Protein AF-A0A7S1ZQZ8-F1 (afdb_monomer_lite)

pLDDT: mean 79.51, std 9.49, range [45.97, 94.12]

Organism: NCBI:txid49249

Sequence (154 aa):
KKNKKNAYQYESKAAQISNAQKRHDTKSDDKEKNKDRQKRDDKAEQFRSTKQHSIKRKIKISSKSKRIAIQGLFFVGSFFIIWLFATISRIFNLAGAADPFPIQLIDATLVPLQGFLNFCIYIKPRLMTYRRKNPTIGFWRSLRNVLLNTEQNR

Structure (mmCIF, N/CA/C/O backbone):
data_AF-A0A7S1ZQZ8-F1
#
_entry.id   AF-A0A7S1ZQZ8-F1
#
loop_
_atom_site.group_PDB
_atom_site.id
_atom_site.type_symbol
_atom_site.label_atom_id
_atom_site.label_alt_id
_atom_site.label_comp_id
_atom_site.label_asym_id
_atom_site.label_entity_id
_atom_site.label_seq_id
_atom_site.pdbx_PDB_ins_code
_atom_site.Cartn_x
_atom_site.Cartn_y
_atom_site.Cartn_z
_atom_site.occupancy
_atom_site.B_iso_or_equiv
_atom_site.auth_seq_id
_atom_site.auth_comp_id
_atom_site.auth_asym_id
_atom_site.auth_atom_id
_atom_site.pdbx_PDB_model_num
ATOM 1 N N . LYS A 1 1 ? -80.594 -5.898 73.109 1.00 56.09 1 LYS A N 1
ATOM 2 C CA . LYS A 1 1 ? -79.567 -4.906 72.674 1.00 56.09 1 LYS A CA 1
ATOM 3 C C . LYS A 1 1 ? -78.169 -5.498 72.391 1.00 56.09 1 LYS A C 1
ATOM 5 O O . LYS A 1 1 ? -77.457 -4.896 71.600 1.00 56.09 1 LYS A O 1
ATOM 10 N N . LYS A 1 2 ? -77.770 -6.662 72.944 1.00 57.59 2 LYS A N 1
ATOM 11 C CA . LYS A 1 2 ? -76.454 -7.290 72.660 1.00 57.59 2 LYS A CA 1
ATOM 12 C C . LYS A 1 2 ? -76.293 -7.836 71.224 1.00 57.59 2 LYS A C 1
ATOM 14 O O . LYS A 1 2 ? -75.201 -7.757 70.684 1.00 57.59 2 LYS A O 1
ATOM 19 N N . ASN A 1 3 ? -77.373 -8.276 70.570 1.00 57.66 3 ASN A N 1
ATOM 20 C CA . ASN A 1 3 ? -77.288 -8.928 69.251 1.00 57.66 3 ASN A CA 1
ATOM 21 C C . ASN A 1 3 ? -76.916 -7.976 68.087 1.00 57.66 3 ASN A C 1
ATOM 23 O O . ASN A 1 3 ? -76.225 -8.367 67.155 1.00 57.66 3 ASN A O 1
ATOM 27 N N . LYS A 1 4 ? -77.282 -6.686 68.171 1.00 63.78 4 LYS A N 1
ATOM 28 C CA . LYS A 1 4 ? -76.941 -5.698 67.128 1.00 63.78 4 LYS A CA 1
ATOM 29 C C . LYS A 1 4 ? -75.444 -5.365 67.082 1.00 63.78 4 LYS A C 1
ATOM 31 O O . LYS A 1 4 ? -74.927 -5.115 66.005 1.00 63.78 4 LYS A O 1
ATOM 36 N N . LYS A 1 5 ? -74.734 -5.392 68.219 1.00 67.12 5 LYS A N 1
ATOM 37 C CA . LYS A 1 5 ? -73.295 -5.060 68.268 1.00 67.12 5 LYS A CA 1
ATOM 38 C C . LYS A 1 5 ? -72.424 -6.088 67.539 1.00 67.12 5 LYS A C 1
ATOM 40 O O . LYS A 1 5 ? -71.420 -5.706 66.952 1.00 67.12 5 LYS A O 1
ATOM 45 N N . ASN A 1 6 ? -72.838 -7.354 67.531 1.00 70.69 6 ASN A N 1
ATOM 46 C CA . ASN A 1 6 ? -72.102 -8.410 66.842 1.00 70.69 6 ASN A CA 1
ATOM 47 C C . ASN A 1 6 ? -72.236 -8.276 65.317 1.00 70.69 6 ASN A C 1
ATOM 49 O O . ASN A 1 6 ? -71.239 -8.404 64.617 1.00 70.69 6 ASN A O 1
ATOM 53 N N . ALA A 1 7 ? -73.424 -7.925 64.805 1.00 72.31 7 ALA A N 1
ATOM 54 C CA . ALA A 1 7 ? -73.665 -7.748 63.368 1.00 72.31 7 ALA A CA 1
ATOM 55 C C . ALA A 1 7 ? -72.748 -6.683 62.730 1.00 72.31 7 ALA A C 1
ATOM 57 O O . ALA A 1 7 ? -72.108 -6.954 61.716 1.00 72.31 7 ALA A O 1
ATOM 58 N N . TYR A 1 8 ? -72.579 -5.525 63.380 1.00 71.50 8 TYR A N 1
ATOM 59 C CA . TYR A 1 8 ? -71.669 -4.473 62.899 1.00 71.50 8 TYR A CA 1
ATOM 60 C C . TYR A 1 8 ? -70.195 -4.903 62.892 1.00 71.50 8 TYR A C 1
ATOM 62 O O . TYR A 1 8 ? -69.408 -4.448 62.061 1.00 71.50 8 TYR A O 1
ATOM 70 N N . GLN A 1 9 ? -69.802 -5.788 63.810 1.00 75.50 9 GLN A N 1
ATOM 71 C CA . GLN A 1 9 ? -68.429 -6.283 63.876 1.00 75.50 9 GLN A CA 1
ATOM 72 C C . GLN A 1 9 ? -68.114 -7.253 62.723 1.00 75.50 9 GLN A C 1
ATOM 74 O O . GLN A 1 9 ? -66.983 -7.268 62.233 1.00 75.50 9 GLN A O 1
ATOM 79 N N . TYR A 1 10 ? -69.109 -8.014 62.252 1.00 75.44 10 TYR A N 1
ATOM 80 C CA . TYR A 1 10 ? -68.970 -8.899 61.092 1.00 75.44 10 TYR A CA 1
ATOM 81 C C . TYR A 1 10 ? -68.956 -8.130 59.762 1.00 75.44 10 TYR A C 1
ATOM 83 O O . TYR A 1 10 ? -68.098 -8.411 58.926 1.00 75.44 10 TYR A O 1
ATOM 91 N N . GLU A 1 11 ? -69.805 -7.110 59.585 1.00 76.06 11 GLU A N 1
ATOM 92 C CA . GLU A 1 11 ? -69.773 -6.256 58.381 1.00 76.06 11 GLU A CA 1
ATOM 93 C C . GLU A 1 11 ? -68.449 -5.492 58.243 1.00 76.06 11 GLU A C 1
ATOM 95 O O . GLU A 1 11 ? -67.863 -5.444 57.159 1.00 76.06 11 GLU A O 1
ATOM 100 N N . SER A 1 12 ? -67.923 -4.958 59.351 1.00 79.19 12 SER A N 1
ATOM 101 C CA . SER A 1 12 ? -66.636 -4.252 59.357 1.00 79.19 12 SER A CA 1
ATOM 102 C C . SER A 1 12 ? -65.469 -5.165 58.952 1.00 79.19 12 SER A C 1
ATOM 104 O O . SER A 1 12 ? -64.628 -4.781 58.135 1.00 79.19 12 SER A O 1
ATOM 106 N N . LYS A 1 13 ? -65.444 -6.416 59.440 1.00 80.38 13 LYS A N 1
ATOM 107 C CA . LYS A 1 13 ? -64.435 -7.409 59.030 1.00 80.38 13 LYS A CA 1
ATOM 108 C C . LYS A 1 13 ? -64.577 -7.818 57.561 1.00 80.38 13 LYS A C 1
ATOM 110 O O . LYS A 1 13 ? -63.564 -7.915 56.871 1.00 80.38 13 LYS A O 1
ATOM 115 N N . ALA A 1 14 ? -65.797 -8.012 57.060 1.00 78.94 14 ALA A N 1
ATOM 116 C CA . ALA A 1 14 ? -66.029 -8.373 55.659 1.00 78.94 14 ALA A CA 1
ATOM 117 C C . ALA A 1 14 ? -65.569 -7.266 54.690 1.00 78.94 14 ALA A C 1
ATOM 119 O O . ALA A 1 14 ? -64.922 -7.549 53.679 1.00 78.94 14 ALA A O 1
ATOM 120 N N . ALA A 1 15 ? -65.815 -5.996 55.032 1.00 77.88 15 ALA A N 1
ATOM 121 C CA . ALA A 1 15 ? -65.353 -4.854 54.245 1.00 77.88 15 ALA A CA 1
ATOM 122 C C . ALA A 1 15 ? -63.816 -4.725 54.227 1.00 77.88 15 ALA A C 1
ATOM 124 O O . ALA A 1 15 ? -63.234 -4.380 53.196 1.00 77.88 15 ALA A O 1
ATOM 125 N N . GLN A 1 16 ? -63.139 -5.031 55.341 1.00 78.25 16 GLN A N 1
ATOM 126 C CA . GLN A 1 16 ? -61.672 -5.036 55.398 1.00 78.25 16 GLN A CA 1
ATOM 127 C C . GLN A 1 16 ? -61.061 -6.149 54.537 1.00 78.25 16 GLN A C 1
ATOM 129 O O . GLN A 1 16 ? -60.098 -5.888 53.817 1.00 78.25 16 GLN A O 1
ATOM 134 N N . ILE A 1 17 ? -61.642 -7.353 54.554 1.00 77.62 17 ILE A N 1
ATOM 135 C CA . ILE A 1 17 ? -61.173 -8.485 53.737 1.00 77.62 17 ILE A CA 1
ATOM 136 C C . ILE A 1 17 ? -61.358 -8.185 52.240 1.00 77.62 17 ILE A C 1
ATOM 138 O O . ILE A 1 17 ? -60.414 -8.330 51.467 1.00 77.62 17 ILE A O 1
ATOM 142 N N . SER A 1 18 ? -62.519 -7.656 51.837 1.00 78.88 18 SER A N 1
ATOM 143 C CA . SER A 1 18 ? -62.794 -7.266 50.442 1.00 78.88 18 SER A CA 1
ATOM 144 C C . SER A 1 18 ? -61.832 -6.185 49.920 1.00 78.88 18 SER A C 1
ATOM 146 O O . SER A 1 18 ? -61.278 -6.304 48.824 1.00 78.88 18 SER A O 1
ATOM 148 N N . ASN A 1 19 ? -61.549 -5.157 50.728 1.00 73.12 19 ASN A N 1
ATOM 149 C CA . ASN A 1 19 ? -60.594 -4.106 50.364 1.00 73.12 19 ASN A CA 1
ATOM 150 C C . ASN A 1 19 ? -59.138 -4.600 50.320 1.00 73.12 19 ASN A C 1
ATOM 152 O O . ASN A 1 19 ? -58.357 -4.111 49.501 1.00 73.12 19 ASN A O 1
ATOM 156 N N . ALA A 1 20 ? -58.762 -5.559 51.171 1.00 70.81 20 ALA A N 1
ATOM 157 C CA . ALA A 1 20 ? -57.442 -6.184 51.128 1.00 70.81 20 ALA A CA 1
ATOM 158 C C . ALA A 1 20 ? -57.254 -7.026 49.853 1.00 70.81 20 ALA A C 1
ATOM 160 O O . ALA A 1 20 ? -56.209 -6.917 49.213 1.00 70.81 20 ALA A O 1
ATOM 161 N N . GLN A 1 21 ? -58.284 -7.772 49.435 1.00 70.00 21 GLN A N 1
ATOM 162 C CA . GLN A 1 21 ? -58.279 -8.554 48.193 1.00 70.00 21 GLN A CA 1
ATOM 163 C C . GLN A 1 21 ? -58.119 -7.647 46.958 1.00 70.00 21 GLN A C 1
ATOM 165 O O . GLN A 1 21 ? -57.206 -7.834 46.159 1.00 70.00 21 GLN A O 1
ATOM 170 N N . LYS A 1 22 ? -58.911 -6.566 46.870 1.00 67.62 22 LYS A N 1
ATOM 171 C CA . LYS A 1 22 ? -58.860 -5.602 45.751 1.00 67.62 22 LYS A CA 1
ATOM 172 C C . LYS A 1 22 ? -57.502 -4.902 45.600 1.00 67.62 22 LYS A C 1
ATOM 174 O O . LYS A 1 22 ? -57.091 -4.572 44.488 1.00 67.62 22 LYS A O 1
ATOM 179 N N . ARG A 1 23 ? -56.801 -4.664 46.717 1.00 62.47 23 ARG A N 1
ATOM 180 C CA . ARG A 1 23 ? -55.437 -4.097 46.732 1.00 62.47 23 ARG A CA 1
ATOM 181 C C . ARG A 1 23 ? -54.363 -5.109 46.331 1.00 62.47 23 ARG A C 1
ATOM 183 O O . ARG A 1 23 ? -53.269 -4.697 45.947 1.00 62.47 23 ARG A O 1
ATOM 190 N N . HIS A 1 24 ? -54.647 -6.403 46.444 1.00 62.34 24 HIS A N 1
ATOM 191 C CA . HIS A 1 24 ? -53.736 -7.457 46.021 1.00 62.34 24 HIS A CA 1
ATOM 192 C C . HIS A 1 24 ? -53.794 -7.647 44.496 1.00 62.34 24 HIS A C 1
ATOM 194 O O . HIS A 1 24 ? -52.741 -7.696 43.863 1.00 62.34 24 HIS A O 1
ATOM 200 N N . ASP A 1 25 ? -54.994 -7.604 43.906 1.00 61.88 25 ASP A N 1
ATOM 201 C CA . ASP A 1 25 ? -55.201 -7.771 42.456 1.00 61.88 25 ASP A CA 1
ATOM 202 C C . ASP A 1 25 ? -54.675 -6.587 41.622 1.00 61.88 25 ASP A C 1
ATOM 204 O O . ASP A 1 25 ? -54.140 -6.760 40.533 1.00 61.88 25 ASP A O 1
ATOM 208 N N . THR A 1 26 ? -54.734 -5.358 42.144 1.00 63.03 26 THR A N 1
ATOM 209 C CA . THR A 1 26 ? -54.186 -4.183 41.429 1.00 63.03 26 THR A CA 1
ATOM 210 C C . THR A 1 26 ? -52.654 -4.138 41.429 1.00 63.03 26 THR A C 1
ATOM 212 O O . THR A 1 26 ? -52.050 -3.589 40.512 1.00 63.03 26 THR A O 1
ATOM 215 N N . LYS A 1 27 ? -51.991 -4.752 42.419 1.00 61.69 27 LYS A N 1
ATOM 216 C CA . LYS A 1 27 ? -50.519 -4.812 42.482 1.00 61.69 27 LYS A CA 1
ATOM 217 C C . LYS A 1 27 ? -49.905 -5.872 41.566 1.00 61.69 27 LYS A C 1
ATOM 219 O O . LYS A 1 27 ? -48.712 -5.762 41.264 1.00 61.69 27 LYS A O 1
ATOM 224 N N . SER A 1 28 ? -50.655 -6.898 41.160 1.00 61.03 28 SER A N 1
ATOM 225 C CA . SER A 1 28 ? -50.163 -7.904 40.210 1.00 61.03 28 SER A CA 1
ATOM 226 C C . SER A 1 28 ? -50.073 -7.345 38.792 1.00 61.03 28 SER A C 1
ATOM 228 O O . SER A 1 28 ? -49.034 -7.515 38.153 1.00 61.03 28 SER A O 1
ATOM 230 N N . ASP A 1 29 ? -51.074 -6.579 38.355 1.00 64.44 29 ASP A N 1
ATOM 231 C CA . ASP A 1 29 ? -51.135 -6.047 36.985 1.00 64.44 29 ASP A CA 1
ATOM 232 C C . ASP A 1 29 ? -50.050 -4.995 36.702 1.00 64.44 29 ASP A C 1
ATOM 234 O O . ASP A 1 29 ? -49.450 -4.964 35.621 1.00 64.44 29 ASP A O 1
ATOM 238 N N . ASP A 1 30 ? -49.724 -4.160 37.692 1.00 69.88 30 ASP A N 1
ATOM 239 C CA . ASP A 1 30 ? -48.670 -3.150 37.552 1.00 69.88 30 ASP A CA 1
ATOM 240 C C . ASP A 1 30 ? -47.263 -3.770 37.503 1.00 69.88 30 ASP A C 1
ATOM 242 O O . ASP A 1 30 ? -46.370 -3.256 36.819 1.00 69.88 30 ASP A O 1
ATOM 246 N N . LYS A 1 31 ? -47.045 -4.910 38.176 1.00 70.31 31 LYS A N 1
ATOM 247 C CA . LYS A 1 31 ? -45.763 -5.633 38.115 1.00 70.31 31 LYS A CA 1
ATOM 248 C C . LYS A 1 31 ? -45.535 -6.295 36.758 1.00 70.31 31 LYS A C 1
ATOM 250 O O . LYS A 1 31 ? -44.391 -6.341 36.299 1.00 70.31 31 LYS A O 1
ATOM 255 N N . GLU A 1 32 ? -46.587 -6.796 36.121 1.00 73.56 32 GLU A N 1
ATOM 256 C CA . GLU A 1 32 ? -46.487 -7.461 34.821 1.00 73.56 32 GLU A CA 1
ATOM 257 C C . GLU A 1 32 ? -46.210 -6.457 33.692 1.00 73.56 32 GLU A C 1
ATOM 259 O O . GLU A 1 32 ? -45.256 -6.631 32.928 1.00 73.56 32 GLU A O 1
ATOM 264 N N . LYS A 1 33 ? -46.911 -5.312 33.680 1.00 74.44 33 LYS A N 1
ATOM 265 C CA . LYS A 1 33 ? -46.643 -4.222 32.721 1.00 74.44 33 LYS A CA 1
ATOM 266 C C . LYS A 1 33 ? -45.221 -3.667 32.810 1.00 74.44 33 LYS A C 1
ATOM 268 O O . LYS A 1 33 ? -44.657 -3.272 31.787 1.00 74.44 33 LYS A O 1
ATOM 273 N N . ASN A 1 34 ? -44.635 -3.617 34.007 1.00 79.25 34 ASN A N 1
ATOM 274 C CA . ASN A 1 34 ? -43.283 -3.089 34.183 1.00 79.25 34 ASN A CA 1
ATOM 275 C C . ASN A 1 34 ? -42.210 -4.061 33.652 1.00 79.25 34 ASN A C 1
ATOM 277 O O . ASN A 1 34 ? -41.262 -3.635 32.993 1.00 79.25 34 ASN A O 1
ATOM 281 N N . LYS A 1 35 ? -42.409 -5.378 33.829 1.00 77.44 35 LYS A N 1
ATOM 282 C CA . LYS A 1 35 ? -41.533 -6.408 33.237 1.00 77.44 35 LYS A CA 1
ATOM 283 C C . LYS A 1 35 ? -41.523 -6.355 31.711 1.00 77.44 35 LYS A C 1
ATOM 285 O O . LYS A 1 35 ? -40.461 -6.478 31.103 1.00 77.44 35 LYS A O 1
ATOM 290 N N . ASP A 1 36 ? -42.680 -6.136 31.094 1.00 80.25 36 ASP A N 1
ATOM 291 C CA . ASP A 1 36 ? -42.784 -6.057 29.637 1.00 80.25 36 ASP A CA 1
ATOM 292 C C . ASP A 1 36 ? -42.131 -4.808 29.046 1.00 80.25 36 ASP A C 1
ATOM 294 O O . ASP A 1 36 ? -41.576 -4.876 27.947 1.00 80.25 36 ASP A O 1
ATOM 298 N N . ARG A 1 37 ? -42.171 -3.671 29.753 1.00 79.44 37 ARG A N 1
ATOM 299 C CA . ARG A 1 37 ? -41.445 -2.462 29.333 1.00 79.44 37 ARG A CA 1
ATOM 300 C C . ARG A 1 37 ? -39.940 -2.681 29.403 1.00 79.44 37 ARG A C 1
ATOM 302 O O . ARG A 1 37 ? -39.263 -2.501 28.395 1.00 79.44 37 ARG A O 1
ATOM 309 N N . GLN A 1 38 ? -39.451 -3.197 30.528 1.00 84.50 38 GLN A N 1
ATOM 310 C CA . GLN A 1 38 ? -38.025 -3.450 30.722 1.00 84.50 38 GLN A CA 1
ATOM 311 C C . GLN A 1 38 ? -37.464 -4.423 29.671 1.00 84.50 38 GLN A C 1
ATOM 313 O O . GLN A 1 38 ? -36.446 -4.153 29.040 1.00 84.50 38 GLN A O 1
ATOM 318 N N . LYS A 1 39 ? -38.210 -5.487 29.345 1.00 83.44 39 LYS A N 1
ATOM 319 C CA . LYS A 1 39 ? -37.812 -6.465 28.319 1.00 83.44 39 LYS A CA 1
ATOM 320 C C . LYS A 1 39 ? -37.762 -5.886 26.895 1.00 83.44 39 LYS A C 1
ATOM 322 O O . LYS A 1 39 ? -37.041 -6.416 26.045 1.00 83.44 39 LYS A O 1
ATOM 327 N N . ARG A 1 40 ? -38.538 -4.834 26.594 1.00 84.50 40 ARG A N 1
ATOM 328 C CA . ARG A 1 40 ? -38.485 -4.127 25.297 1.00 84.50 40 ARG A CA 1
ATOM 329 C C . ARG A 1 40 ? -37.274 -3.205 25.218 1.00 84.50 40 ARG A C 1
ATOM 331 O O . ARG A 1 40 ? -36.624 -3.180 24.171 1.00 84.50 40 ARG A O 1
ATOM 338 N N . ASP A 1 41 ? -36.965 -2.513 26.307 1.00 86.69 41 ASP A N 1
ATOM 339 C CA . ASP A 1 41 ? -35.832 -1.591 26.382 1.00 86.69 41 ASP A CA 1
ATOM 340 C C . ASP A 1 41 ? -34.501 -2.349 26.272 1.00 86.69 41 ASP A C 1
ATOM 342 O O . ASP A 1 41 ? -33.673 -2.009 25.422 1.00 86.69 41 ASP A O 1
ATOM 346 N N . ASP A 1 42 ? -34.367 -3.474 26.984 1.00 85.12 42 ASP A N 1
ATOM 347 C CA . ASP A 1 42 ? -33.193 -4.355 26.905 1.00 85.12 42 ASP A CA 1
ATOM 348 C C . ASP A 1 42 ? -32.972 -4.886 25.475 1.00 85.12 42 ASP A C 1
ATOM 350 O O . ASP A 1 42 ? -31.858 -4.879 24.939 1.00 85.12 42 ASP A O 1
ATOM 354 N N . LYS A 1 43 ? -34.053 -5.303 24.794 1.00 86.06 43 LYS A N 1
ATOM 355 C CA . LYS A 1 43 ? -33.989 -5.755 23.392 1.00 86.06 43 LYS A CA 1
ATOM 356 C C . LYS A 1 43 ? -33.566 -4.633 22.447 1.00 86.06 43 LYS A C 1
ATOM 358 O O . LYS A 1 43 ? -32.786 -4.879 21.525 1.00 86.06 43 LYS A O 1
ATOM 363 N N . ALA A 1 44 ? -34.080 -3.419 22.641 1.00 84.31 44 ALA A N 1
ATOM 364 C CA . ALA A 1 44 ? -33.740 -2.269 21.810 1.00 84.31 44 ALA A CA 1
ATOM 365 C C . ALA A 1 44 ? -32.268 -1.863 21.985 1.00 84.31 44 ALA A C 1
ATOM 367 O O . ALA A 1 44 ? -31.592 -1.550 20.998 1.00 84.31 44 ALA A O 1
ATOM 368 N N . GLU A 1 45 ? -31.747 -1.919 23.210 1.00 86.38 45 GLU A N 1
ATOM 369 C CA . GLU A 1 45 ? -30.341 -1.652 23.503 1.00 86.38 45 GLU A CA 1
ATOM 370 C C . GLU A 1 45 ? -29.423 -2.714 22.883 1.00 86.38 45 GLU A C 1
ATOM 372 O O . GLU A 1 45 ? -28.450 -2.379 22.195 1.00 86.38 45 GLU A O 1
ATOM 377 N N . GLN A 1 46 ? -29.791 -3.993 22.999 1.00 84.75 46 GLN A N 1
ATOM 378 C CA . GLN A 1 46 ? -29.045 -5.092 22.388 1.00 84.75 46 GLN A CA 1
ATOM 379 C C . GLN A 1 46 ? -28.987 -4.963 20.855 1.00 84.75 46 GLN A C 1
ATOM 381 O O . GLN A 1 46 ? -27.925 -5.168 20.255 1.00 84.75 46 GLN A O 1
ATOM 386 N N . PHE A 1 47 ? -30.087 -4.539 20.219 1.00 85.44 47 PHE A N 1
ATOM 387 C CA . PHE A 1 47 ? -30.156 -4.287 18.773 1.00 85.44 47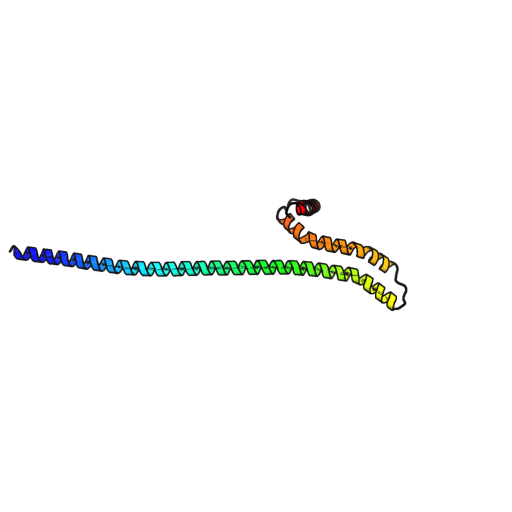 PHE A CA 1
ATOM 388 C C . PHE A 1 47 ? -29.311 -3.075 18.341 1.00 85.44 47 PHE A C 1
ATOM 390 O O . PHE A 1 47 ? -28.638 -3.105 17.304 1.00 85.44 47 PHE A O 1
ATOM 397 N N . ARG A 1 48 ? -29.301 -1.997 19.140 1.00 84.88 48 ARG A N 1
ATOM 398 C CA . ARG A 1 48 ? -28.456 -0.811 18.899 1.00 84.88 48 ARG A CA 1
ATOM 399 C C . ARG A 1 48 ? -26.971 -1.160 19.004 1.00 84.88 48 ARG A C 1
ATOM 401 O O . ARG A 1 48 ? -26.197 -0.776 18.123 1.00 84.88 48 ARG A O 1
ATOM 408 N N . SER A 1 49 ? -26.599 -1.940 20.016 1.00 79.62 49 SER A N 1
ATOM 409 C CA . SER A 1 49 ? -25.247 -2.469 20.225 1.00 79.62 49 SER A CA 1
ATOM 410 C C . SER A 1 49 ? -24.759 -3.285 19.019 1.00 79.62 49 SER A C 1
ATOM 412 O O . SER A 1 49 ? -23.709 -2.980 18.438 1.00 79.62 49 SER A O 1
ATOM 414 N N . THR A 1 50 ? -25.553 -4.253 18.546 1.00 80.69 50 THR A N 1
ATOM 415 C CA . THR A 1 50 ? -25.173 -5.092 17.392 1.00 80.69 50 THR A CA 1
ATOM 416 C C . THR A 1 50 ? -25.060 -4.286 16.099 1.00 80.69 50 THR A C 1
ATOM 418 O O . THR A 1 50 ? -24.090 -4.448 15.345 1.00 80.69 50 THR A O 1
ATOM 421 N N . LYS A 1 51 ? -25.996 -3.360 15.845 1.00 77.81 51 LYS A N 1
ATOM 422 C CA . LYS A 1 51 ? -25.967 -2.513 14.644 1.00 77.81 51 LYS A CA 1
ATOM 423 C C . LYS A 1 51 ? -24.738 -1.600 14.633 1.00 77.81 51 LYS A C 1
ATOM 425 O O . LYS A 1 51 ? -24.034 -1.558 13.621 1.00 77.81 51 LYS A O 1
ATOM 430 N N . GLN A 1 52 ? -24.398 -0.959 15.755 1.00 78.44 52 GLN A N 1
ATOM 431 C CA . GLN A 1 52 ? -23.178 -0.148 15.864 1.00 78.44 52 GLN A CA 1
ATOM 432 C C . GLN A 1 52 ? -21.905 -0.976 15.642 1.00 78.44 52 GLN A C 1
ATOM 434 O O . GLN A 1 52 ? -20.984 -0.526 14.951 1.00 78.44 52 GLN A O 1
ATOM 439 N N . HIS A 1 53 ? -21.853 -2.204 16.167 1.00 75.19 53 HIS A N 1
ATOM 440 C CA . HIS A 1 53 ? -20.693 -3.077 15.995 1.00 75.19 53 HIS A CA 1
ATOM 441 C C . HIS A 1 53 ? -20.472 -3.483 14.528 1.00 75.19 53 HIS A C 1
ATOM 443 O O . HIS A 1 53 ? -19.326 -3.549 14.069 1.00 75.19 53 HIS A O 1
ATOM 449 N N . SER A 1 54 ? -21.558 -3.701 13.777 1.00 77.25 54 SER A N 1
ATOM 450 C CA . SER A 1 54 ? -21.509 -4.020 12.345 1.00 77.25 54 SER A CA 1
ATOM 451 C C . SER A 1 54 ? -21.022 -2.838 11.490 1.00 77.25 54 SER A C 1
ATOM 453 O O . SER A 1 54 ? -20.172 -3.019 10.614 1.00 77.25 54 SER A O 1
ATOM 455 N N . ILE A 1 55 ? -21.467 -1.612 11.797 1.00 76.31 55 ILE A N 1
A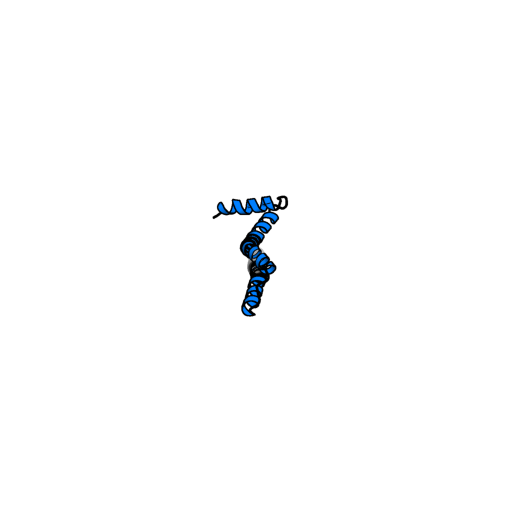TOM 456 C CA . ILE A 1 55 ? -21.053 -0.386 11.097 1.00 76.31 55 ILE A CA 1
ATOM 457 C C . ILE A 1 55 ? -19.562 -0.117 11.332 1.00 76.31 55 ILE A C 1
ATOM 459 O O . ILE A 1 55 ? -18.811 0.095 10.376 1.00 76.31 55 ILE A O 1
ATOM 463 N N . LYS A 1 56 ? -19.096 -0.220 12.587 1.00 71.75 56 LYS A N 1
ATOM 464 C CA . LYS A 1 56 ? -17.671 -0.057 12.927 1.00 71.75 56 LYS A CA 1
ATOM 465 C C . LYS A 1 56 ? -16.784 -1.067 12.186 1.00 71.75 56 LYS A C 1
ATOM 467 O O . LYS A 1 56 ? -15.712 -0.689 11.712 1.00 71.75 56 LYS A O 1
ATOM 472 N N . ARG A 1 57 ? -17.219 -2.329 12.022 1.00 67.69 57 ARG A N 1
ATOM 473 C CA . ARG A 1 57 ? -16.482 -3.324 11.213 1.00 67.69 57 ARG A CA 1
ATOM 474 C C . ARG A 1 57 ? -16.412 -2.927 9.736 1.00 67.69 57 ARG A C 1
ATOM 476 O O . ARG A 1 57 ? -15.317 -2.953 9.177 1.00 67.69 57 ARG A O 1
ATOM 483 N N . LYS A 1 58 ? -17.527 -2.510 9.121 1.00 65.44 58 LYS A N 1
ATOM 484 C CA . LYS A 1 58 ? -17.564 -2.106 7.700 1.00 65.44 58 LYS A CA 1
ATOM 485 C C . LYS A 1 58 ? -16.617 -0.935 7.400 1.00 65.44 58 LYS A C 1
ATOM 487 O O . LYS A 1 58 ? -15.855 -1.002 6.438 1.00 65.44 58 LYS A O 1
ATOM 492 N N . ILE A 1 59 ? -16.573 0.080 8.268 1.00 69.56 59 ILE A N 1
ATOM 493 C CA . ILE A 1 59 ? -15.649 1.228 8.143 1.00 69.56 59 ILE A CA 1
ATOM 494 C C . ILE A 1 59 ? -14.175 0.784 8.258 1.00 69.56 59 ILE A C 1
ATOM 496 O O . ILE A 1 59 ? -13.293 1.254 7.531 1.00 69.56 59 ILE A O 1
ATOM 500 N N . LYS A 1 60 ? -13.880 -0.163 9.156 1.00 66.12 60 LYS A N 1
ATOM 501 C CA . LYS A 1 60 ? -12.519 -0.693 9.341 1.00 66.12 60 LYS A CA 1
ATOM 502 C C . LYS A 1 60 ? -12.052 -1.540 8.148 1.00 66.12 60 LYS A C 1
ATOM 504 O O . LYS A 1 60 ? -10.863 -1.555 7.845 1.00 66.12 60 LYS A O 1
ATOM 509 N N . ILE A 1 61 ? -12.967 -2.229 7.466 1.00 70.56 61 ILE A N 1
ATOM 510 C CA . ILE A 1 61 ? -12.667 -3.028 6.268 1.00 70.56 61 ILE A CA 1
ATOM 511 C C . ILE A 1 61 ? -12.429 -2.120 5.053 1.00 70.56 61 ILE A C 1
ATOM 513 O O . ILE A 1 61 ? -11.423 -2.288 4.361 1.00 70.56 61 ILE A O 1
ATOM 517 N N . SER A 1 62 ? -13.275 -1.106 4.831 1.00 68.44 62 SER A N 1
ATOM 518 C CA . SER A 1 62 ? -13.123 -0.196 3.683 1.00 68.44 62 SER A CA 1
ATOM 519 C C . SER A 1 62 ? -11.815 0.604 3.740 1.00 68.44 62 SER A C 1
ATOM 521 O O . SER A 1 62 ? -11.149 0.801 2.725 1.00 68.44 62 SER A O 1
ATOM 523 N N . SER A 1 63 ? -11.383 0.997 4.941 1.00 72.75 63 SER A N 1
ATOM 524 C CA . SER A 1 63 ? -10.110 1.700 5.140 1.00 72.75 63 SER A CA 1
ATOM 525 C C . SER A 1 63 ? -8.876 0.818 4.914 1.00 72.75 63 SER A C 1
ATOM 527 O O . SER A 1 63 ? -7.849 1.328 4.463 1.00 72.75 63 SER A O 1
ATOM 529 N N . LYS A 1 64 ? -8.954 -0.496 5.173 1.00 75.12 64 LYS A N 1
ATOM 530 C CA . LYS A 1 64 ? -7.880 -1.446 4.831 1.00 75.12 64 LYS A CA 1
ATOM 531 C C . LYS A 1 64 ? -7.779 -1.659 3.322 1.00 75.12 64 LYS A C 1
ATOM 533 O O . LYS A 1 64 ? -6.681 -1.577 2.783 1.00 75.12 64 LYS A O 1
ATOM 538 N N . SER A 1 65 ? -8.914 -1.853 2.648 1.00 77.06 65 SER A N 1
ATOM 539 C CA . SER A 1 65 ? -8.968 -2.038 1.192 1.00 77.06 65 SER A CA 1
ATOM 540 C C . SER A 1 65 ? -8.354 -0.849 0.441 1.00 77.06 65 SER A C 1
ATOM 542 O O . SER A 1 65 ? -7.478 -1.048 -0.395 1.00 77.06 65 SER A O 1
ATOM 544 N N . LYS A 1 66 ? -8.685 0.393 0.829 1.00 77.44 66 LYS A N 1
ATOM 545 C CA . LYS A 1 66 ? -8.080 1.601 0.234 1.00 77.44 66 LYS A CA 1
ATOM 546 C C . LYS A 1 66 ? -6.553 1.636 0.353 1.00 77.44 66 LYS A C 1
ATOM 548 O O . LYS A 1 66 ? -5.875 2.040 -0.582 1.00 77.44 66 LYS A O 1
ATOM 553 N N . ARG A 1 67 ? -5.995 1.208 1.491 1.00 79.00 67 ARG A N 1
ATOM 554 C CA . ARG A 1 67 ? -4.534 1.179 1.694 1.00 79.00 67 ARG A CA 1
ATOM 555 C C . ARG A 1 67 ? -3.855 0.157 0.790 1.00 79.00 67 ARG A C 1
ATOM 557 O O . ARG A 1 67 ? -2.805 0.462 0.239 1.00 79.00 67 ARG A O 1
ATOM 564 N N . ILE A 1 68 ? -4.466 -1.016 0.631 1.00 81.88 68 ILE A N 1
ATOM 565 C CA . ILE A 1 68 ? -3.971 -2.073 -0.258 1.00 81.88 68 ILE A CA 1
ATOM 566 C C . ILE A 1 68 ? -4.053 -1.615 -1.718 1.00 81.88 68 ILE A C 1
ATOM 568 O O . ILE A 1 68 ? -3.086 -1.772 -2.452 1.00 81.88 68 ILE A O 1
ATOM 572 N N . ALA A 1 69 ? -5.154 -0.974 -2.119 1.00 81.25 69 ALA A N 1
ATOM 573 C CA . ALA A 1 69 ? -5.310 -0.432 -3.468 1.00 81.25 69 ALA A CA 1
ATOM 574 C C . ALA A 1 69 ? -4.243 0.625 -3.789 1.00 81.25 69 ALA A C 1
ATOM 576 O O . ALA A 1 69 ? -3.613 0.561 -4.836 1.00 81.25 69 ALA A O 1
ATOM 577 N N . ILE A 1 70 ? -3.977 1.552 -2.862 1.00 81.00 70 ILE A N 1
ATOM 578 C CA . ILE A 1 70 ? -2.907 2.548 -3.022 1.00 81.00 70 ILE A CA 1
ATOM 579 C C . ILE A 1 70 ? -1.534 1.867 -3.112 1.00 81.00 70 ILE A C 1
ATOM 581 O O . ILE A 1 70 ? -0.713 2.260 -3.933 1.00 81.00 70 ILE A O 1
ATOM 585 N N . GLN A 1 71 ? -1.278 0.836 -2.300 1.00 82.88 71 GLN A N 1
ATOM 586 C CA . GLN A 1 71 ? -0.028 0.073 -2.354 1.00 82.88 71 GLN A CA 1
ATOM 587 C C . GLN A 1 71 ? 0.160 -0.608 -3.717 1.00 82.88 71 GLN A C 1
ATOM 589 O O . GLN A 1 71 ? 1.238 -0.515 -4.298 1.00 82.88 71 GLN A O 1
ATOM 594 N N . GLY A 1 72 ? -0.900 -1.231 -4.238 1.00 84.19 72 GLY A N 1
ATOM 595 C CA . GLY A 1 72 ? -0.921 -1.816 -5.576 1.00 84.19 72 GLY A CA 1
ATOM 596 C C . GLY A 1 72 ? -0.732 -0.768 -6.673 1.00 84.19 72 GLY A C 1
ATOM 597 O O . GLY A 1 72 ? 0.062 -0.982 -7.578 1.00 84.19 72 GLY A O 1
ATOM 598 N N . LEU A 1 73 ? -1.372 0.398 -6.559 1.00 84.31 73 LEU A N 1
ATOM 599 C CA . LEU A 1 73 ? -1.228 1.485 -7.530 1.00 84.31 73 LEU A CA 1
ATOM 600 C C . LEU A 1 73 ? 0.206 2.026 -7.581 1.00 84.31 73 LEU A C 1
ATOM 602 O O . LEU A 1 73 ? 0.736 2.227 -8.667 1.00 84.31 73 LEU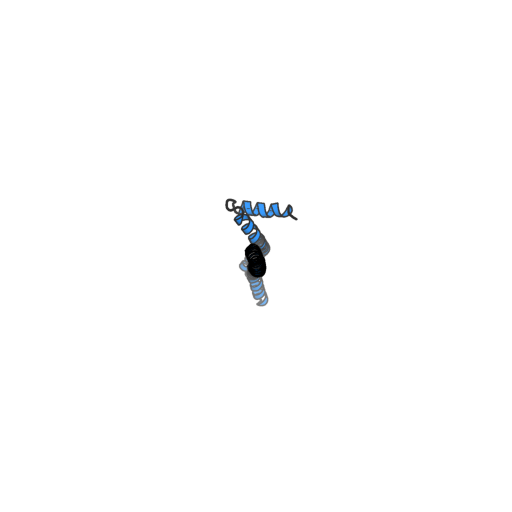 A O 1
ATOM 606 N N . PHE A 1 74 ? 0.856 2.221 -6.430 1.00 82.94 74 PHE A N 1
ATOM 607 C CA . PHE A 1 74 ? 2.269 2.611 -6.400 1.00 82.94 74 PHE A CA 1
ATOM 608 C C . PHE A 1 74 ? 3.170 1.523 -6.984 1.00 82.94 74 PHE A C 1
ATOM 610 O O . PHE A 1 74 ? 4.111 1.851 -7.698 1.00 82.94 74 PHE A O 1
ATOM 617 N N . PHE A 1 75 ? 2.885 0.248 -6.716 1.00 84.81 75 PHE A N 1
ATOM 618 C CA . PHE A 1 75 ? 3.647 -0.871 -7.274 1.00 84.81 75 PHE A CA 1
ATOM 619 C C . PHE A 1 75 ? 3.553 -0.896 -8.804 1.00 84.81 75 PHE A C 1
ATOM 621 O O . PHE A 1 75 ? 4.569 -0.856 -9.493 1.00 84.81 75 PHE A O 1
ATOM 628 N N . VAL A 1 76 ? 2.329 -0.865 -9.330 1.00 87.62 76 VAL A N 1
ATOM 629 C CA . VAL A 1 76 ? 2.056 -0.859 -10.770 1.00 87.62 76 VAL A CA 1
ATOM 630 C C . VAL A 1 76 ? 2.614 0.404 -11.430 1.00 87.62 76 VAL A C 1
ATOM 632 O O . VAL A 1 76 ? 3.254 0.316 -12.471 1.00 87.62 76 VAL A O 1
ATOM 635 N N . GLY A 1 77 ? 2.458 1.574 -10.805 1.00 87.50 77 GLY A N 1
ATOM 636 C CA . GLY A 1 77 ? 3.017 2.829 -11.313 1.00 87.50 77 GLY A CA 1
ATOM 637 C C . GLY A 1 77 ? 4.546 2.814 -11.385 1.00 87.50 77 GLY A C 1
ATOM 638 O O . GLY A 1 77 ? 5.113 3.236 -12.387 1.00 87.50 77 GLY A O 1
ATOM 639 N N . SER A 1 78 ? 5.215 2.266 -10.365 1.00 85.62 78 SER A N 1
ATOM 640 C CA . SER A 1 78 ? 6.679 2.107 -10.361 1.00 85.62 78 SER A CA 1
ATOM 641 C C . SER A 1 78 ? 7.135 1.184 -11.489 1.00 85.62 78 SER A C 1
ATOM 643 O O . SER A 1 78 ? 8.098 1.490 -12.184 1.00 85.62 78 SER A O 1
ATOM 645 N N . PHE A 1 79 ? 6.415 0.077 -11.693 1.00 86.50 79 PHE A N 1
ATOM 646 C CA . PHE A 1 79 ? 6.673 -0.856 -12.782 1.00 86.50 79 PHE A CA 1
ATOM 647 C C . PHE A 1 79 ? 6.552 -0.163 -14.143 1.00 86.50 79 PHE A C 1
ATOM 649 O O . PHE A 1 79 ? 7.486 -0.222 -14.932 1.00 86.50 79 PHE A O 1
ATOM 656 N N . PHE A 1 80 ? 5.463 0.570 -14.392 1.00 89.12 80 PHE A N 1
ATOM 657 C CA . PHE A 1 80 ? 5.288 1.300 -15.649 1.00 89.12 80 PHE A CA 1
ATOM 658 C C . PHE A 1 80 ? 6.389 2.331 -15.900 1.00 89.12 80 PHE A C 1
ATOM 660 O O . PHE A 1 80 ? 6.868 2.420 -17.023 1.00 89.12 80 PHE A O 1
ATOM 667 N N . ILE A 1 81 ? 6.822 3.080 -14.880 1.00 86.56 81 ILE A N 1
ATOM 668 C CA . ILE A 1 81 ? 7.889 4.084 -15.032 1.00 86.56 81 ILE A CA 1
ATOM 669 C C . ILE A 1 81 ? 9.213 3.429 -15.437 1.00 86.56 81 ILE A C 1
ATOM 671 O O . ILE A 1 81 ? 9.901 3.934 -16.318 1.00 86.56 81 ILE A O 1
ATOM 675 N N . ILE A 1 82 ? 9.565 2.306 -14.811 1.00 88.50 82 ILE A N 1
ATOM 676 C CA . ILE A 1 82 ? 10.821 1.597 -15.090 1.00 88.50 82 ILE A CA 1
ATOM 677 C C . ILE A 1 82 ? 10.772 0.957 -16.475 1.00 88.50 82 ILE A C 1
ATOM 679 O O . ILE A 1 82 ? 11.686 1.125 -17.274 1.00 88.50 82 ILE A O 1
ATOM 683 N N . TRP A 1 83 ? 9.663 0.292 -16.794 1.00 88.31 83 TRP A N 1
ATOM 684 C CA . TRP A 1 83 ? 9.490 -0.386 -18.074 1.00 88.31 83 TRP A CA 1
ATOM 685 C C . TRP A 1 83 ? 9.262 0.564 -19.246 1.00 88.31 83 TRP A C 1
ATOM 687 O O . TRP A 1 83 ? 9.416 0.144 -20.392 1.00 88.31 83 TRP A O 1
ATOM 697 N N . LEU A 1 84 ? 8.928 1.833 -19.001 1.00 89.88 84 LEU A N 1
ATOM 698 C CA . LEU A 1 84 ? 8.747 2.820 -20.061 1.00 89.88 84 LEU A CA 1
ATOM 699 C C . LEU A 1 84 ? 10.016 2.960 -20.910 1.00 89.88 84 LEU A C 1
ATOM 701 O O . LEU A 1 84 ? 9.933 2.911 -22.134 1.00 89.88 84 LEU A O 1
ATOM 705 N N . PHE A 1 85 ? 11.184 3.065 -20.275 1.00 88.50 85 PHE A N 1
ATOM 706 C CA . PHE A 1 85 ? 12.459 3.231 -20.977 1.00 88.50 85 PHE A CA 1
ATOM 707 C C . PHE A 1 85 ? 12.858 1.969 -21.738 1.00 88.50 85 PHE A C 1
ATOM 709 O O . PHE A 1 85 ? 13.148 2.058 -22.927 1.00 88.50 85 PHE A O 1
ATOM 716 N N . ALA A 1 86 ? 12.742 0.795 -21.113 1.00 87.81 86 ALA A N 1
ATOM 717 C CA . ALA A 1 86 ? 12.943 -0.485 -21.791 1.00 87.81 86 ALA A CA 1
ATOM 718 C C . ALA A 1 86 ? 12.017 -0.651 -23.013 1.00 87.81 86 ALA A C 1
ATOM 720 O O . ALA A 1 86 ? 12.430 -1.161 -24.056 1.00 87.81 86 ALA A O 1
ATOM 721 N N . THR A 1 87 ? 10.766 -0.187 -22.913 1.00 90.62 87 THR A N 1
ATOM 722 C CA . THR A 1 87 ? 9.800 -0.218 -24.023 1.00 90.62 87 THR A CA 1
ATOM 723 C C . THR A 1 87 ? 10.215 0.734 -25.144 1.00 90.62 87 THR A C 1
ATOM 725 O O . THR A 1 87 ? 10.140 0.359 -26.311 1.00 90.62 87 THR A O 1
ATOM 728 N N . ILE A 1 88 ? 10.702 1.933 -24.810 1.00 90.56 88 ILE A N 1
ATOM 729 C CA . ILE A 1 88 ? 11.228 2.891 -25.791 1.00 90.56 88 ILE A CA 1
ATOM 730 C C . ILE A 1 88 ? 12.443 2.300 -26.515 1.00 90.56 88 ILE A C 1
ATOM 732 O O . ILE A 1 88 ? 12.435 2.268 -27.744 1.00 90.56 88 ILE A O 1
ATOM 736 N N . SER A 1 89 ? 13.431 1.753 -25.798 1.00 88.62 89 SER A N 1
ATOM 737 C CA . SER A 1 89 ? 14.592 1.088 -26.416 1.00 88.62 89 SER A CA 1
ATOM 738 C C . SER A 1 89 ? 14.162 -0.055 -27.341 1.00 88.62 89 SER A C 1
ATOM 740 O O . SER A 1 89 ? 14.677 -0.231 -28.443 1.00 88.62 89 SER A O 1
ATOM 742 N N . ARG A 1 90 ? 13.138 -0.826 -26.948 1.00 90.44 90 ARG A N 1
ATOM 743 C CA . ARG A 1 90 ? 12.572 -1.886 -27.797 1.00 90.44 90 ARG A CA 1
ATOM 744 C C . ARG A 1 90 ? 12.005 -1.332 -29.109 1.00 90.44 90 ARG A C 1
ATOM 746 O O . ARG A 1 90 ? 12.195 -1.952 -30.152 1.00 90.44 90 ARG A O 1
ATOM 753 N N . ILE A 1 91 ? 11.325 -0.185 -29.061 1.00 93.19 91 ILE A N 1
ATOM 754 C CA . ILE A 1 91 ? 10.765 0.487 -30.243 1.00 93.19 91 ILE A CA 1
ATOM 755 C C . ILE A 1 91 ? 11.884 0.994 -31.163 1.00 93.19 91 ILE A C 1
ATOM 757 O O . ILE A 1 91 ? 11.788 0.795 -32.372 1.00 93.19 91 ILE A O 1
ATOM 761 N N . PHE A 1 92 ? 12.957 1.579 -30.619 1.00 91.62 92 PHE A N 1
ATOM 762 C CA . PHE A 1 92 ? 14.124 2.001 -31.410 1.00 91.62 92 PHE A CA 1
ATOM 763 C C . PHE A 1 92 ? 14.783 0.821 -32.133 1.00 91.62 92 PHE A C 1
ATOM 765 O O . PHE A 1 92 ? 15.001 0.889 -33.343 1.00 91.62 92 PHE A O 1
ATOM 772 N N . ASN A 1 93 ? 14.991 -0.292 -31.422 1.00 89.94 93 ASN A N 1
ATOM 773 C CA . ASN A 1 93 ? 15.521 -1.523 -32.011 1.00 89.94 93 ASN A CA 1
ATOM 774 C C . ASN A 1 93 ? 14.613 -2.079 -33.127 1.00 89.94 93 ASN A C 1
ATOM 776 O O . ASN A 1 93 ? 15.107 -2.501 -34.170 1.00 89.94 93 ASN A O 1
ATOM 780 N N . LEU A 1 94 ? 13.286 -2.055 -32.944 1.00 93.94 94 LEU A N 1
ATOM 781 C CA . LEU A 1 94 ? 12.316 -2.478 -33.968 1.00 93.94 94 LEU A CA 1
ATOM 782 C C . LEU A 1 94 ? 12.299 -1.556 -35.195 1.00 93.94 94 LEU A C 1
ATOM 784 O O . LEU A 1 94 ? 12.029 -2.019 -36.300 1.00 93.94 94 LEU A O 1
ATOM 788 N N . ALA A 1 95 ? 12.597 -0.270 -35.012 1.00 94.12 95 ALA A N 1
ATOM 789 C CA . ALA A 1 95 ? 12.700 0.704 -36.094 1.00 94.12 95 ALA A CA 1
ATOM 790 C C . ALA A 1 95 ? 14.031 0.618 -36.871 1.00 94.12 95 ALA A C 1
ATOM 792 O O . ALA A 1 95 ? 14.228 1.378 -37.817 1.00 94.12 95 ALA A O 1
ATOM 793 N N .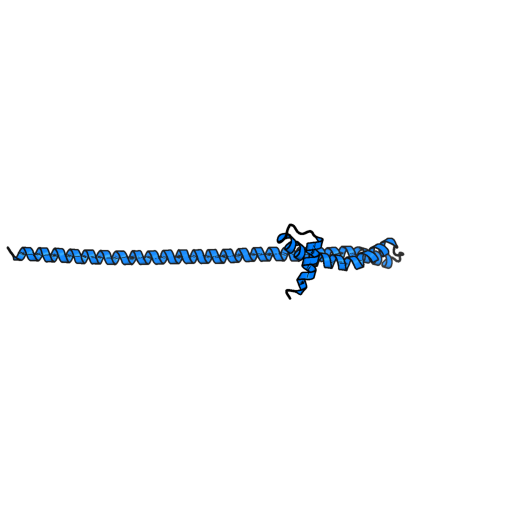 GLY A 1 96 ? 14.951 -0.275 -36.482 1.00 92.62 96 GLY A N 1
ATOM 794 C CA . GLY A 1 96 ? 16.282 -0.388 -37.090 1.00 92.62 96 GLY A CA 1
ATOM 795 C C . GLY A 1 96 ? 17.213 0.785 -36.763 1.00 92.62 96 GLY A C 1
ATOM 796 O O . GLY A 1 96 ? 18.240 0.955 -37.418 1.00 92.62 96 GLY A O 1
ATOM 797 N N . ALA A 1 97 ? 16.858 1.604 -35.770 1.00 88.69 97 ALA A N 1
ATOM 798 C CA . ALA A 1 97 ? 17.678 2.710 -35.301 1.00 88.69 97 ALA A CA 1
ATOM 799 C C . ALA A 1 97 ? 18.650 2.233 -34.213 1.00 88.69 97 ALA A C 1
ATOM 801 O O . ALA A 1 97 ? 18.328 1.351 -33.417 1.00 88.69 97 ALA A O 1
ATOM 802 N N . ALA A 1 98 ? 19.840 2.836 -34.161 1.00 87.25 98 ALA A N 1
ATOM 803 C CA . ALA A 1 98 ? 20.784 2.577 -33.082 1.00 87.25 98 ALA A CA 1
ATOM 804 C C . ALA A 1 98 ? 20.210 3.081 -31.750 1.00 87.25 98 ALA A C 1
ATOM 806 O O . ALA A 1 98 ? 19.745 4.220 -31.660 1.00 87.25 98 ALA A O 1
ATOM 807 N N . ASP A 1 99 ? 20.259 2.232 -30.723 1.00 84.44 99 ASP A N 1
ATOM 808 C CA . ASP A 1 99 ? 19.770 2.583 -29.394 1.00 84.44 99 ASP A CA 1
ATOM 809 C C . ASP A 1 99 ? 20.603 3.741 -28.812 1.00 84.44 99 ASP A C 1
ATOM 811 O O . ASP A 1 99 ? 21.834 3.636 -28.723 1.00 84.44 99 ASP A O 1
ATOM 815 N N . PRO A 1 100 ? 19.981 4.853 -28.386 1.00 87.75 100 PRO A N 1
ATOM 816 C CA . PRO A 1 100 ? 20.718 5.962 -27.803 1.00 87.75 100 PRO A CA 1
ATOM 817 C C . PRO A 1 100 ? 21.346 5.544 -26.469 1.00 87.75 100 PRO A C 1
ATOM 819 O O . PRO A 1 100 ? 20.639 5.180 -25.526 1.00 87.75 100 PRO A O 1
ATOM 822 N N . PHE A 1 101 ? 22.670 5.681 -26.348 1.00 89.56 101 PHE A N 1
ATOM 823 C CA . PHE A 1 101 ? 23.410 5.381 -25.115 1.00 89.56 101 PHE A CA 1
ATOM 824 C C . PHE A 1 101 ? 22.798 5.997 -23.834 1.00 89.56 101 PHE A C 1
ATOM 826 O O . PHE A 1 101 ? 22.720 5.293 -22.825 1.00 89.56 101 PHE A O 1
ATOM 833 N N . PRO A 1 102 ? 22.289 7.252 -23.831 1.00 92.00 102 PRO A N 1
ATOM 834 C CA . PRO A 1 102 ? 21.643 7.814 -22.643 1.00 92.00 102 PRO A CA 1
ATOM 835 C C . PRO A 1 102 ? 20.435 7.007 -22.150 1.00 92.00 102 PRO A C 1
ATOM 837 O O . PRO A 1 102 ? 20.211 6.925 -20.945 1.00 92.00 102 PRO A O 1
ATOM 840 N N . ILE A 1 103 ? 19.671 6.388 -23.057 1.00 88.06 103 ILE A N 1
ATOM 841 C CA . ILE A 1 103 ? 18.498 5.580 -22.698 1.00 88.06 103 ILE A CA 1
ATOM 842 C C . ILE A 1 103 ? 18.947 4.263 -22.059 1.00 88.06 103 ILE A C 1
ATOM 844 O O . ILE A 1 103 ? 18.410 3.885 -21.021 1.00 88.06 103 ILE A O 1
ATOM 848 N N . GLN A 1 104 ? 19.974 3.612 -22.614 1.00 87.75 104 GLN A N 1
ATOM 849 C CA . GLN A 1 104 ? 20.557 2.399 -22.028 1.00 87.75 104 GLN A CA 1
ATOM 850 C C . GLN A 1 104 ? 21.130 2.645 -20.630 1.00 87.75 104 GLN A C 1
ATOM 852 O O . GLN A 1 104 ? 20.942 1.825 -19.734 1.00 87.75 104 GLN A O 1
ATOM 857 N N . LEU A 1 105 ? 21.793 3.786 -20.418 1.00 90.94 105 LEU A N 1
ATOM 858 C CA . LEU A 1 105 ? 22.322 4.146 -19.105 1.00 90.94 105 LEU A CA 1
ATOM 859 C C . LEU A 1 105 ? 21.194 4.335 -18.079 1.00 90.94 105 LEU A C 1
ATOM 861 O O . LEU A 1 105 ? 21.277 3.814 -16.966 1.00 90.94 105 LEU A O 1
ATOM 865 N N . ILE A 1 106 ? 20.126 5.045 -18.455 1.00 90.19 106 ILE A N 1
ATOM 866 C CA . ILE A 1 106 ? 18.954 5.243 -17.593 1.00 90.19 106 ILE A CA 1
ATOM 867 C C . ILE A 1 106 ? 18.304 3.896 -17.266 1.00 90.19 106 ILE A C 1
ATOM 869 O O . ILE A 1 106 ? 18.080 3.611 -16.091 1.00 90.19 106 ILE A O 1
ATOM 873 N N . ASP A 1 107 ? 18.074 3.042 -18.262 1.00 87.19 107 ASP A N 1
ATOM 874 C CA . ASP A 1 107 ? 17.487 1.713 -18.072 1.00 87.19 107 ASP A CA 1
ATOM 875 C C . ASP A 1 107 ? 18.322 0.856 -17.103 1.00 87.19 107 ASP A C 1
ATOM 877 O O . ASP A 1 107 ? 17.814 0.382 -16.083 1.00 87.19 107 ASP A O 1
ATOM 881 N N . ALA A 1 108 ? 19.641 0.786 -17.315 1.00 88.81 108 ALA A N 1
ATOM 882 C CA . ALA A 1 108 ? 20.562 0.057 -16.443 1.00 88.81 108 ALA A CA 1
ATOM 883 C C . ALA A 1 108 ? 20.554 0.561 -14.985 1.00 88.81 108 ALA A C 1
ATOM 885 O O . ALA A 1 108 ? 20.770 -0.224 -14.060 1.00 88.81 108 ALA A O 1
ATOM 886 N N . THR A 1 109 ? 20.276 1.851 -14.755 1.00 89.56 109 THR A N 1
ATOM 887 C CA . THR A 1 109 ? 20.150 2.417 -13.398 1.00 89.56 109 THR A CA 1
ATOM 888 C C . THR A 1 109 ? 18.761 2.234 -12.778 1.00 89.56 109 THR A C 1
ATOM 890 O O . THR A 1 109 ? 18.642 2.101 -11.557 1.00 89.56 109 THR A O 1
ATOM 893 N N . LEU A 1 110 ? 17.701 2.185 -13.588 1.00 87.31 110 LEU A N 1
ATOM 894 C CA . LEU A 1 110 ? 16.321 2.036 -13.122 1.00 87.31 110 LEU A CA 1
ATOM 895 C C . LEU A 1 110 ? 15.963 0.586 -12.781 1.00 87.31 110 LEU A C 1
ATOM 897 O O . LEU A 1 110 ? 15.174 0.356 -11.861 1.00 87.31 110 LEU A O 1
ATOM 901 N N . VAL A 1 111 ? 16.575 -0.392 -13.451 1.00 84.75 111 VAL A N 1
ATOM 902 C CA . VAL A 1 111 ? 16.390 -1.824 -13.159 1.00 84.75 111 VAL A CA 1
ATOM 903 C C . VAL A 1 111 ? 16.681 -2.173 -11.686 1.00 84.75 111 VAL A C 1
ATOM 905 O O . VAL A 1 111 ? 15.798 -2.728 -11.027 1.00 84.75 111 VAL A O 1
ATOM 908 N N . PRO A 1 112 ? 17.842 -1.831 -11.088 1.00 86.31 112 PRO A N 1
ATOM 909 C CA . PRO A 1 112 ? 18.072 -2.078 -9.662 1.00 86.31 112 PRO A CA 1
ATOM 910 C C . PRO A 1 112 ? 17.164 -1.222 -8.762 1.00 86.31 112 PRO A C 1
ATOM 912 O O . PRO A 1 112 ? 16.773 -1.660 -7.674 1.00 86.31 112 PRO A O 1
ATOM 915 N N . LEU A 1 113 ? 16.751 -0.034 -9.225 1.00 86.75 113 LEU A N 1
ATOM 916 C CA . LEU A 1 113 ? 15.798 0.813 -8.507 1.00 86.75 113 LEU A CA 1
ATOM 917 C C . LEU A 1 113 ? 14.401 0.169 -8.418 1.00 86.75 113 LEU A C 1
ATOM 919 O O . LEU A 1 113 ? 13.670 0.440 -7.464 1.00 86.75 113 LEU A O 1
ATOM 923 N N . GLN A 1 114 ? 14.054 -0.754 -9.325 1.00 83.88 114 GLN A N 1
ATOM 924 C CA . GLN A 1 114 ? 12.822 -1.549 -9.250 1.00 83.88 114 GLN A CA 1
ATOM 925 C C . GLN A 1 114 ? 12.706 -2.303 -7.926 1.00 83.88 114 GLN A C 1
ATOM 927 O O . GLN A 1 114 ? 11.678 -2.237 -7.246 1.00 83.88 114 GLN A O 1
ATOM 932 N N . GLY A 1 115 ? 13.773 -3.009 -7.541 1.00 82.00 115 GLY A N 1
ATOM 933 C CA . GLY A 1 115 ? 13.823 -3.751 -6.283 1.00 82.00 115 GLY A CA 1
ATOM 934 C C . GLY A 1 115 ? 13.705 -2.820 -5.077 1.00 82.00 115 GLY A C 1
ATOM 935 O O . GLY A 1 115 ? 12.961 -3.104 -4.135 1.00 82.00 115 GLY A O 1
ATOM 936 N N . PHE A 1 116 ? 14.369 -1.664 -5.144 1.00 84.06 116 PHE A N 1
ATOM 937 C CA . PHE A 1 116 ? 14.335 -0.655 -4.089 1.00 84.06 116 PHE A CA 1
ATOM 938 C C . PHE A 1 116 ? 12.940 -0.043 -3.896 1.00 84.06 116 PHE A C 1
ATOM 940 O O . PHE A 1 116 ? 12.457 0.043 -2.766 1.00 84.06 116 PHE A O 1
ATOM 947 N N . LEU A 1 117 ? 12.246 0.327 -4.975 1.00 82.69 117 LEU A N 1
ATOM 948 C CA . LEU A 1 117 ? 10.889 0.875 -4.891 1.00 82.69 117 LEU A CA 1
ATOM 949 C C . LEU A 1 117 ? 9.902 -0.155 -4.333 1.00 82.69 117 LEU A C 1
ATOM 951 O O . LEU A 1 117 ? 9.102 0.176 -3.453 1.00 82.69 117 LEU A O 1
ATOM 955 N N . ASN A 1 118 ? 10.020 -1.418 -4.752 1.00 79.50 118 ASN A N 1
ATOM 956 C CA . ASN A 1 118 ? 9.223 -2.515 -4.201 1.00 79.50 118 ASN A CA 1
ATOM 957 C C . ASN A 1 118 ? 9.452 -2.690 -2.692 1.00 79.50 118 ASN A C 1
ATOM 959 O O . ASN A 1 118 ? 8.493 -2.817 -1.924 1.00 79.50 118 ASN A O 1
ATOM 963 N N . PHE A 1 119 ? 10.706 -2.609 -2.243 1.00 82.50 119 PHE A N 1
ATOM 964 C CA . PHE A 1 119 ? 11.059 -2.637 -0.825 1.00 82.50 119 PHE A CA 1
ATOM 965 C C . PHE A 1 119 ? 10.476 -1.442 -0.052 1.00 82.50 119 PHE A C 1
ATOM 967 O O . PHE A 1 119 ? 9.837 -1.623 0.991 1.00 82.50 119 PHE A O 1
ATOM 974 N N . CYS A 1 120 ? 10.610 -0.221 -0.578 1.00 81.38 120 CYS A N 1
ATOM 975 C CA . CYS A 1 120 ? 10.061 0.988 0.038 1.00 81.38 120 CYS A CA 1
ATOM 976 C C . CYS A 1 120 ? 8.537 0.924 0.201 1.00 81.38 120 CYS A C 1
ATOM 978 O O . CYS A 1 120 ? 8.009 1.291 1.257 1.00 81.38 120 CYS A O 1
ATOM 980 N N . ILE A 1 121 ? 7.823 0.432 -0.816 1.00 82.19 121 ILE A N 1
ATOM 981 C CA . ILE A 1 121 ? 6.366 0.255 -0.783 1.00 82.19 121 ILE A CA 1
ATOM 982 C C . ILE A 1 121 ? 5.965 -0.722 0.330 1.00 82.19 121 ILE A C 1
ATOM 984 O O . ILE A 1 121 ? 5.015 -0.451 1.070 1.00 82.19 121 ILE A O 1
ATOM 988 N N . TYR A 1 122 ? 6.709 -1.817 0.496 1.00 80.19 122 TYR A N 1
ATOM 989 C CA . TYR A 1 122 ? 6.434 -2.829 1.517 1.00 80.19 122 TYR A CA 1
ATOM 990 C C . TYR A 1 122 ? 6.675 -2.313 2.948 1.00 80.19 122 TYR A C 1
ATOM 992 O O . TYR A 1 122 ? 5.918 -2.614 3.877 1.00 80.19 122 TYR A O 1
ATOM 1000 N N . ILE A 1 123 ? 7.702 -1.482 3.135 1.00 81.25 123 ILE A N 1
ATOM 1001 C CA . ILE A 1 123 ? 8.090 -0.938 4.445 1.00 81.25 123 ILE A CA 1
ATOM 1002 C C . ILE A 1 123 ? 7.224 0.238 4.900 1.00 81.25 123 ILE A C 1
ATOM 1004 O O . ILE A 1 123 ? 6.950 0.376 6.097 1.00 81.25 123 ILE A O 1
ATOM 1008 N N . LYS A 1 124 ? 6.742 1.069 3.969 1.00 82.38 124 LYS A N 1
ATOM 1009 C CA . LYS A 1 124 ? 5.972 2.292 4.250 1.00 82.38 124 LYS A CA 1
ATOM 1010 C C . LYS A 1 124 ? 4.806 2.108 5.243 1.00 82.38 124 LYS A C 1
ATOM 1012 O O . LYS A 1 124 ? 4.744 2.877 6.210 1.00 82.38 124 LYS A O 1
ATOM 1017 N N . PRO A 1 125 ? 3.886 1.130 5.097 1.00 78.69 125 PRO A N 1
ATOM 1018 C CA . PRO A 1 125 ? 2.775 0.966 6.040 1.00 78.69 125 PRO A CA 1
ATOM 1019 C C . PRO A 1 125 ? 3.234 0.550 7.444 1.00 78.69 125 PRO A C 1
ATOM 1021 O O . PRO A 1 125 ? 2.648 0.993 8.439 1.00 78.69 125 PRO A O 1
ATOM 1024 N N . ARG A 1 126 ? 4.295 -0.259 7.545 1.00 79.06 126 ARG A N 1
ATOM 1025 C CA . ARG A 1 126 ? 4.862 -0.686 8.832 1.00 79.06 126 ARG A CA 1
ATOM 1026 C C . ARG A 1 126 ? 5.546 0.478 9.536 1.00 79.06 126 ARG A C 1
ATOM 1028 O O . ARG A 1 126 ? 5.251 0.752 10.699 1.00 79.06 126 ARG A O 1
ATOM 1035 N N . LEU A 1 127 ? 6.362 1.231 8.802 1.00 81.19 127 LEU A N 1
ATOM 1036 C CA . LEU A 1 127 ? 7.071 2.393 9.322 1.00 81.19 127 LEU A CA 1
ATOM 1037 C C . LEU A 1 127 ? 6.112 3.483 9.809 1.00 81.19 127 LEU A C 1
ATOM 1039 O O . LEU A 1 127 ? 6.290 4.039 10.891 1.00 81.19 127 LEU A O 1
ATOM 1043 N N . MET A 1 128 ? 5.046 3.748 9.051 1.00 80.06 128 MET A N 1
ATOM 1044 C CA . MET A 1 128 ? 4.037 4.728 9.445 1.00 80.06 128 MET A CA 1
ATOM 1045 C C . MET A 1 128 ? 3.229 4.275 10.669 1.00 80.06 128 MET A C 1
ATOM 1047 O O . MET A 1 128 ? 2.881 5.097 11.515 1.00 80.06 128 MET A O 1
ATOM 1051 N N . THR A 1 129 ? 2.964 2.974 10.808 1.00 82.19 129 THR A N 1
ATOM 1052 C CA . THR A 1 129 ? 2.316 2.428 12.012 1.00 82.19 129 THR A CA 1
ATOM 1053 C C . THR A 1 129 ? 3.222 2.566 13.238 1.00 82.19 129 THR A C 1
ATOM 1055 O O . THR A 1 129 ? 2.740 2.935 14.307 1.00 82.19 129 THR A O 1
ATOM 1058 N N . TYR A 1 130 ? 4.529 2.338 13.082 1.00 81.94 130 TYR A N 1
ATOM 1059 C CA . TYR A 1 130 ? 5.509 2.485 14.159 1.00 81.94 130 TYR A CA 1
ATOM 1060 C C . TYR A 1 130 ? 5.703 3.949 14.582 1.00 81.94 130 TYR A C 1
ATOM 1062 O O . TYR A 1 130 ? 5.647 4.251 15.773 1.00 81.94 130 TYR A O 1
ATOM 1070 N N . ARG A 1 131 ? 5.822 4.884 13.626 1.00 83.38 131 ARG A N 1
ATOM 1071 C CA . ARG A 1 131 ? 5.938 6.327 13.923 1.00 83.38 131 ARG A CA 1
ATOM 1072 C C . ARG A 1 131 ? 4.692 6.911 14.585 1.00 83.38 131 ARG A C 1
ATOM 1074 O O . ARG A 1 131 ? 4.818 7.807 15.405 1.00 83.38 131 ARG A O 1
ATOM 1081 N N . ARG A 1 132 ? 3.493 6.395 14.286 1.00 83.56 132 ARG A N 1
ATOM 1082 C CA . ARG A 1 132 ? 2.269 6.802 15.004 1.00 83.56 132 ARG A CA 1
ATOM 1083 C C . ARG A 1 132 ? 2.292 6.417 16.482 1.00 83.56 132 ARG A C 1
ATOM 1085 O O . ARG A 1 132 ? 1.688 7.118 17.281 1.00 83.56 132 ARG A O 1
ATOM 1092 N N . LYS A 1 133 ? 2.950 5.308 16.833 1.00 85.81 133 LYS A N 1
ATOM 1093 C CA . LYS A 1 133 ? 3.113 4.874 18.228 1.00 85.81 133 LYS A CA 1
ATOM 1094 C C . LYS A 1 133 ? 4.259 5.604 18.931 1.00 85.81 133 LYS A C 1
ATOM 1096 O O . LYS A 1 133 ? 4.184 5.795 20.134 1.00 85.81 133 LYS A O 1
ATOM 1101 N N . ASN A 1 134 ? 5.284 6.020 18.184 1.00 86.19 134 ASN A N 1
ATOM 1102 C CA . ASN A 1 134 ? 6.473 6.680 18.719 1.00 86.19 134 ASN A CA 1
ATOM 1103 C C . ASN A 1 134 ? 6.847 7.930 17.889 1.00 86.19 134 ASN A C 1
ATOM 1105 O O . ASN A 1 134 ? 7.731 7.851 1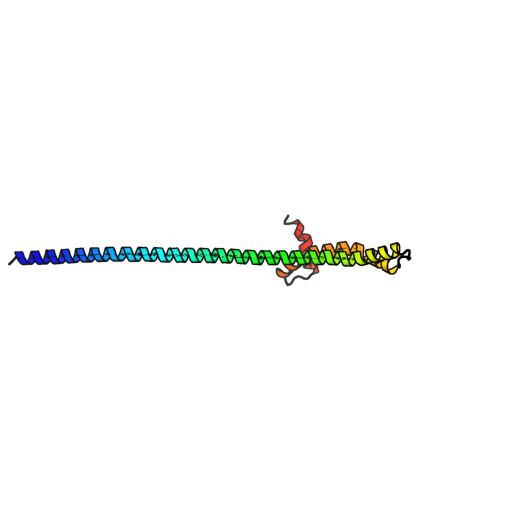7.028 1.00 86.19 134 ASN A O 1
ATOM 1109 N N . PRO A 1 135 ? 6.188 9.084 18.108 1.00 85.38 135 PRO A N 1
ATOM 1110 C CA . PRO A 1 135 ? 6.381 10.278 17.279 1.00 85.38 135 PRO A CA 1
ATOM 1111 C C . PRO A 1 135 ? 7.755 10.943 17.456 1.00 85.38 135 PRO A C 1
ATOM 1113 O O . PRO A 1 135 ? 8.215 11.636 16.552 1.00 85.38 135 PRO A O 1
ATOM 1116 N N . THR A 1 136 ? 8.428 10.708 18.583 1.00 90.19 136 THR A N 1
ATOM 1117 C CA . THR A 1 136 ? 9.731 11.300 18.931 1.00 90.19 136 THR A CA 1
ATOM 1118 C C . THR A 1 136 ? 10.923 10.610 18.263 1.00 90.19 136 THR A C 1
ATOM 1120 O O . THR A 1 136 ? 12.041 11.116 18.309 1.00 90.19 136 THR A O 1
ATOM 1123 N N . ILE 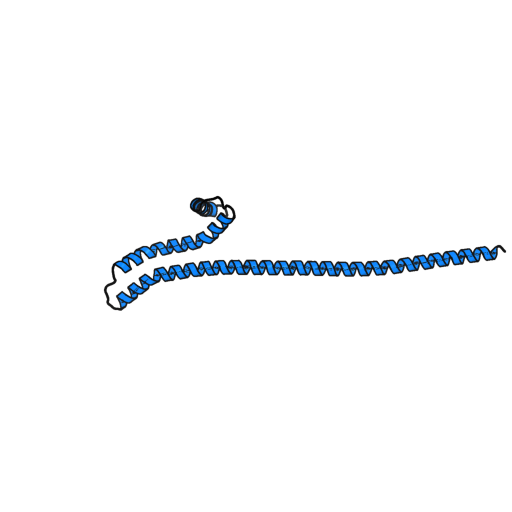A 1 137 ? 10.715 9.452 17.627 1.00 86.25 137 ILE A N 1
ATOM 1124 C CA . ILE A 1 137 ? 11.800 8.658 17.046 1.00 86.25 137 ILE A CA 1
ATOM 1125 C C . ILE A 1 137 ? 12.033 9.068 15.582 1.00 86.25 137 ILE A C 1
ATOM 1127 O O . ILE A 1 137 ? 11.109 9.102 14.765 1.00 86.25 137 ILE A O 1
ATOM 1131 N N . GLY A 1 138 ? 13.295 9.332 15.225 1.00 87.19 138 GLY A N 1
ATOM 1132 C CA . GLY A 1 138 ? 13.709 9.654 13.854 1.00 87.19 138 GLY A CA 1
ATOM 1133 C C . GLY A 1 138 ? 13.419 8.540 12.832 1.00 87.19 138 GLY A C 1
ATOM 1134 O O . GLY A 1 138 ? 13.250 7.368 13.186 1.00 87.19 138 GLY A O 1
ATOM 1135 N N . PHE A 1 139 ? 13.381 8.902 11.543 1.00 80.75 139 PHE A N 1
ATOM 1136 C CA . PHE A 1 139 ? 13.041 7.999 10.429 1.00 80.75 139 PHE A CA 1
ATOM 1137 C C . PHE A 1 139 ? 13.941 6.755 10.370 1.00 80.75 139 PHE A C 1
ATOM 1139 O O . PHE A 1 139 ? 13.430 5.639 10.404 1.00 80.75 139 PHE A O 1
ATOM 1146 N N . TRP A 1 140 ? 15.265 6.936 10.362 1.00 82.56 140 TRP A N 1
ATOM 1147 C CA . TRP A 1 140 ? 16.236 5.839 10.259 1.00 82.56 140 TRP A CA 1
ATOM 1148 C C . TRP A 1 140 ? 16.209 4.896 11.464 1.00 82.56 140 TRP A C 1
ATOM 1150 O O . TRP A 1 140 ? 16.265 3.679 11.304 1.00 82.56 140 TRP A O 1
ATOM 1160 N N . ARG A 1 141 ? 16.039 5.439 12.675 1.00 83.19 141 ARG A N 1
ATOM 1161 C CA . ARG A 1 141 ? 15.880 4.636 13.898 1.00 83.19 141 ARG A CA 1
ATOM 1162 C C . ARG A 1 141 ? 14.589 3.820 13.863 1.00 83.19 141 ARG A C 1
ATOM 1164 O O . ARG A 1 141 ? 14.600 2.641 14.200 1.00 83.19 141 ARG A O 1
ATOM 1171 N N . SER A 1 142 ? 13.497 4.426 13.396 1.00 83.94 142 SER A N 1
ATOM 1172 C CA . SER A 1 142 ? 12.221 3.731 13.196 1.00 83.94 142 SER A CA 1
ATOM 1173 C C . SER A 1 142 ? 12.336 2.630 12.138 1.00 83.94 142 SER A C 1
ATOM 1175 O O . SER A 1 142 ? 11.811 1.540 12.337 1.00 83.94 142 SER A O 1
ATOM 1177 N N . LEU A 1 143 ? 13.050 2.890 11.038 1.00 82.94 143 LEU A N 1
ATOM 1178 C CA . LEU A 1 143 ? 13.283 1.927 9.962 1.00 82.94 143 LEU A CA 1
ATOM 1179 C C . LEU A 1 143 ? 14.081 0.722 10.463 1.00 82.94 143 LEU A C 1
ATOM 1181 O O . LEU A 1 143 ? 13.644 -0.413 10.284 1.00 82.94 143 LEU A O 1
ATOM 1185 N N . ARG A 1 144 ? 15.192 0.975 11.166 1.00 84.50 144 ARG A N 1
ATOM 1186 C CA . ARG A 1 144 ? 16.029 -0.069 11.763 1.00 84.50 144 ARG A CA 1
ATOM 1187 C C . ARG A 1 144 ? 15.249 -0.905 12.778 1.00 84.50 144 ARG A C 1
ATOM 1189 O O . ARG A 1 144 ? 15.316 -2.126 12.733 1.00 84.50 144 ARG A O 1
ATOM 1196 N N . ASN A 1 145 ? 14.466 -0.263 13.647 1.00 82.81 145 ASN A N 1
ATOM 1197 C CA . ASN A 1 145 ? 13.648 -0.961 14.640 1.00 82.81 145 ASN A CA 1
ATOM 1198 C C . ASN A 1 145 ? 12.540 -1.800 14.001 1.00 82.81 145 ASN A C 1
ATOM 1200 O O . ASN A 1 145 ? 12.243 -2.878 14.497 1.00 82.81 145 ASN A O 1
ATOM 1204 N N . VAL A 1 146 ? 11.908 -1.333 12.923 1.00 82.56 146 VAL A N 1
ATOM 1205 C CA . VAL A 1 146 ? 10.882 -2.122 12.229 1.00 82.56 146 VAL A CA 1
ATOM 1206 C C . VAL A 1 146 ? 11.509 -3.325 11.531 1.00 82.56 146 VAL A C 1
ATOM 1208 O O . VAL A 1 146 ? 10.966 -4.414 11.653 1.00 82.56 146 VAL A O 1
ATOM 1211 N N . LEU A 1 147 ? 12.646 -3.162 10.850 1.00 81.50 147 LEU A N 1
ATOM 1212 C CA . LEU A 1 147 ? 13.349 -4.265 10.183 1.00 81.50 147 LEU A CA 1
ATOM 1213 C C . LEU A 1 147 ? 13.848 -5.321 11.177 1.00 81.50 147 LEU A C 1
ATOM 1215 O O . LEU A 1 147 ? 13.509 -6.488 11.025 1.00 81.50 147 LEU A O 1
ATOM 1219 N N . LEU A 1 148 ? 14.575 -4.913 12.222 1.00 81.50 148 LEU A N 1
ATOM 1220 C CA . LEU A 1 148 ? 15.190 -5.846 13.176 1.00 81.50 148 LEU A CA 1
ATOM 1221 C C . LEU A 1 148 ? 14.177 -6.515 14.119 1.00 81.50 148 LEU A C 1
ATOM 1223 O O . LEU A 1 148 ? 14.337 -7.683 14.442 1.00 81.50 148 LEU A O 1
ATOM 1227 N N . ASN A 1 149 ? 13.101 -5.826 14.521 1.00 71.50 149 ASN A N 1
ATOM 1228 C CA . ASN A 1 149 ? 12.083 -6.420 15.401 1.00 71.50 149 ASN A CA 1
ATOM 1229 C C . ASN A 1 149 ? 11.040 -7.271 14.648 1.00 71.50 149 ASN A C 1
ATOM 1231 O O . ASN A 1 149 ? 10.094 -7.755 15.271 1.00 71.50 149 ASN A O 1
ATOM 1235 N N . THR A 1 150 ? 11.149 -7.431 13.321 1.00 65.69 150 THR A N 1
ATOM 1236 C CA . THR A 1 150 ? 10.216 -8.288 12.561 1.00 65.69 150 THR A CA 1
ATOM 1237 C C . THR A 1 150 ? 10.463 -9.780 12.833 1.00 65.69 150 THR A C 1
ATOM 1239 O O . THR A 1 150 ? 9.514 -10.556 12.768 1.00 65.69 150 THR A O 1
ATOM 1242 N N . GLU A 1 151 ? 11.687 -10.172 13.198 1.00 57.53 151 GLU A N 1
ATOM 1243 C CA . GLU A 1 151 ? 12.069 -11.578 13.426 1.00 57.53 151 GLU A CA 1
ATOM 1244 C C . GLU A 1 151 ? 11.561 -12.151 14.760 1.00 57.53 151 GLU A C 1
ATOM 1246 O O . GLU A 1 151 ? 11.447 -13.358 14.911 1.00 57.53 151 GLU A O 1
ATOM 1251 N N . GLN A 1 152 ? 11.204 -11.308 15.732 1.00 55.19 152 GLN A N 1
ATOM 1252 C CA . GLN A 1 152 ? 10.913 -11.758 17.102 1.00 55.19 152 GLN A CA 1
ATOM 1253 C C . GLN A 1 152 ? 9.420 -12.027 17.374 1.00 55.19 152 GLN A C 1
ATOM 1255 O O . GLN A 1 152 ? 9.036 -12.299 18.507 1.00 55.19 152 GLN A O 1
ATOM 1260 N N . ASN A 1 153 ? 8.563 -11.886 16.357 1.00 47.53 153 ASN A N 1
ATOM 1261 C CA . ASN A 1 153 ? 7.097 -11.971 16.475 1.00 47.53 153 ASN A CA 1
ATOM 1262 C C . ASN A 1 153 ? 6.457 -12.891 15.410 1.00 47.53 153 ASN A C 1
ATOM 1264 O O . ASN A 1 153 ? 5.261 -12.773 15.129 1.00 47.53 153 ASN A O 1
ATOM 1268 N N . ARG A 1 154 ? 7.268 -13.745 14.776 1.00 45.97 154 ARG A N 1
ATOM 1269 C CA . ARG A 1 154 ? 6.833 -14.913 13.999 1.00 45.97 154 ARG A CA 1
ATOM 1270 C C . ARG A 1 154 ? 7.075 -16.162 14.828 1.00 45.97 154 ARG A C 1
ATOM 1272 O O . ARG A 1 154 ? 6.244 -17.079 14.681 1.00 45.97 154 ARG A O 1
#

Radius of gyration: 41.26 Å; chains: 1; bounding box: 103×26×110 Å

Secondary structure (DSSP, 8-state):
-HHHHHHHHHHHHHHHHHHHHHHHHHHHHHHHHHHHHHHHHHHHHHHHHHHHHHHHHHHHHHHHHHHHHHHHHHHHHHHHHHHHHHHHHHHHHHTTPPPPHHHHHHHHHHHHHHHHHHHHHHHHHHHHHHHHH-TTS-HHHHHHHHHHTTGGG-

Foldseek 3Di:
DVVVVVVVVVVVVVVVVVVVVVVVVVVVVVVVVVVVVVVVVVVVVVVVVVVVVVVVVVVVVVVVVVLVVVLVVQLVVLVCVLCVLVVVQVVCVVVVHDRDPVSVVSNVVSVVVNVVSNVCSVCVVQLVVQCVVPVPDDSVRSSVCSVVCPVVPD